Protein AF-A0A7V5KVH9-F1 (afdb_monomer_lite)

Radius of gyration: 14.96 Å; chains: 1; bounding box: 31×31×45 Å

Secondary structure (DSSP, 8-state):
---HHHHHHHHHTT-TT---HHHHHHHHHHHHHTTTPBPTTSSBHHHHHHHHHHHHHHTT--HHHHHHHHHTTTTTTTS--HHHHHHHH-HHHHHHHHHHHHHHT----SSHHHHHHHHHHHHHHHTT-HHHHHHHHHHHHH--

pLDDT: mean 87.42, std 14.74, range [46.06, 98.69]

Structure (mmCIF, N/CA/C/O backbone):
data_AF-A0A7V5KVH9-F1
#
_entry.id   AF-A0A7V5KVH9-F1
#
loop_
_atom_site.group_PDB
_atom_site.id
_atom_site.type_symbol
_atom_site.label_atom_id
_atom_site.label_alt_id
_atom_site.label_comp_id
_atom_site.label_asym_id
_atom_site.label_entity_id
_atom_site.label_seq_id
_atom_site.pdbx_PDB_ins_code
_atom_site.Cartn_x
_atom_site.Cartn_y
_atom_site.Cartn_z
_atom_site.occupancy
_atom_site.B_iso_or_equiv
_atom_site.auth_seq_id
_atom_site.auth_comp_id
_atom_site.auth_asym_id
_atom_site.auth_atom_id
_atom_site.pdbx_PDB_model_num
ATOM 1 N N . MET A 1 1 ? 4.872 17.770 -1.705 1.00 50.72 1 MET A N 1
ATOM 2 C CA . MET A 1 1 ? 3.688 17.108 -2.280 1.00 50.72 1 MET A CA 1
ATOM 3 C C . MET A 1 1 ? 4.166 15.800 -2.878 1.00 50.72 1 MET A C 1
ATOM 5 O O . MET A 1 1 ? 4.911 15.829 -3.852 1.00 50.72 1 MET A O 1
ATOM 9 N N . HIS A 1 2 ? 3.877 14.685 -2.210 1.00 70.88 2 HIS A N 1
ATOM 10 C CA . HIS A 1 2 ? 4.260 13.359 -2.688 1.00 70.88 2 HIS A CA 1
ATOM 11 C C . HIS A 1 2 ? 3.298 12.963 -3.805 1.00 70.88 2 HIS A C 1
ATOM 13 O O . HIS A 1 2 ? 2.115 12.781 -3.543 1.00 70.88 2 HIS A O 1
ATOM 19 N N . ASP A 1 3 ? 3.783 12.893 -5.043 1.00 90.88 3 ASP A N 1
ATOM 20 C CA . ASP A 1 3 ? 3.008 12.442 -6.195 1.00 90.88 3 ASP A CA 1
ATOM 21 C C . ASP A 1 3 ? 3.438 11.031 -6.625 1.00 90.88 3 ASP A C 1
ATOM 23 O O . ASP A 1 3 ? 4.513 10.531 -6.276 1.00 90.88 3 ASP A O 1
ATOM 27 N N . PHE A 1 4 ? 2.590 10.360 -7.409 1.00 95.81 4 PHE A N 1
ATOM 28 C CA . PHE A 1 4 ? 2.897 9.009 -7.882 1.00 95.81 4 PHE A CA 1
ATOM 29 C C . PHE A 1 4 ? 4.174 8.968 -8.736 1.00 95.81 4 PHE A C 1
ATOM 31 O O . PHE A 1 4 ? 4.925 7.995 -8.690 1.00 95.81 4 PHE A O 1
ATOM 38 N N . LYS A 1 5 ? 4.456 10.032 -9.498 1.00 95.81 5 LYS A N 1
ATOM 39 C CA . LYS A 1 5 ? 5.659 10.114 -10.332 1.00 95.81 5 LYS A CA 1
ATOM 40 C C . LYS A 1 5 ? 6.931 10.109 -9.480 1.00 95.81 5 LYS A C 1
ATOM 42 O O . LYS A 1 5 ? 7.877 9.401 -9.826 1.00 95.81 5 LYS A O 1
ATOM 47 N N . GLY A 1 6 ? 6.946 10.853 -8.376 1.00 96.06 6 GLY A N 1
ATOM 48 C CA . GLY A 1 6 ? 8.035 10.865 -7.407 1.00 96.06 6 GLY A CA 1
ATOM 49 C C . GLY A 1 6 ? 8.234 9.500 -6.757 1.00 96.06 6 GLY A C 1
ATOM 50 O O . GLY A 1 6 ? 9.352 8.984 -6.769 1.00 96.06 6 GLY A O 1
ATOM 51 N N . LEU A 1 7 ? 7.151 8.871 -6.286 1.00 97.00 7 LEU A N 1
ATOM 52 C CA . LEU A 1 7 ? 7.190 7.512 -5.734 1.00 97.00 7 LEU A CA 1
ATOM 53 C C . LEU A 1 7 ? 7.767 6.506 -6.741 1.00 97.00 7 LEU A C 1
ATOM 55 O O . LEU A 1 7 ? 8.686 5.755 -6.415 1.00 97.00 7 LEU A O 1
ATOM 59 N N . TYR A 1 8 ? 7.260 6.512 -7.975 1.00 97.31 8 TYR A N 1
ATOM 60 C CA . TYR A 1 8 ? 7.706 5.604 -9.029 1.00 97.31 8 TYR A CA 1
ATOM 61 C C . TYR A 1 8 ? 9.184 5.814 -9.367 1.00 97.31 8 TYR A C 1
ATOM 63 O O . TYR A 1 8 ? 9.942 4.851 -9.465 1.00 97.31 8 TYR A O 1
ATOM 71 N N . SER A 1 9 ? 9.613 7.073 -9.512 1.00 97.00 9 SER A N 1
ATOM 72 C CA . SER A 1 9 ? 11.013 7.408 -9.785 1.00 97.00 9 SER A CA 1
ATOM 73 C C . SER A 1 9 ? 11.936 6.965 -8.651 1.00 97.00 9 SER A C 1
ATOM 75 O O . SER A 1 9 ? 13.039 6.488 -8.917 1.00 97.00 9 SER A O 1
ATOM 77 N N . LEU A 1 10 ? 11.499 7.109 -7.397 1.00 97.31 10 LEU A N 1
ATOM 78 C CA . LEU A 1 10 ? 12.264 6.675 -6.234 1.00 97.31 10 LEU A CA 1
ATOM 79 C C . LEU A 1 10 ? 12.390 5.149 -6.204 1.00 97.31 10 LEU A C 1
ATOM 81 O O . LEU A 1 10 ? 13.506 4.646 -6.113 1.00 97.31 10 LEU A O 1
ATOM 85 N N . ALA A 1 11 ? 11.286 4.418 -6.369 1.00 97.19 11 ALA A N 1
ATOM 86 C CA . ALA A 1 11 ? 11.288 2.957 -6.446 1.00 97.19 11 ALA A CA 1
ATOM 87 C C . ALA A 1 11 ? 12.196 2.441 -7.581 1.00 97.19 11 ALA A C 1
ATOM 89 O O . ALA A 1 11 ? 13.048 1.580 -7.364 1.00 97.19 11 ALA A O 1
ATOM 90 N N . ALA A 1 12 ? 12.089 3.027 -8.777 1.00 97.06 12 ALA A N 1
ATOM 91 C CA . ALA A 1 12 ? 12.899 2.659 -9.940 1.00 97.06 12 ALA A CA 1
ATOM 92 C C . ALA A 1 12 ? 14.405 2.926 -9.756 1.00 97.06 12 ALA A C 1
ATOM 94 O O . ALA A 1 12 ? 15.229 2.287 -10.411 1.00 97.06 12 ALA A O 1
ATOM 95 N N . SER A 1 13 ? 14.774 3.851 -8.863 1.00 97.38 13 SER A N 1
ATOM 96 C CA . SER A 1 13 ? 16.176 4.199 -8.604 1.00 97.38 13 SER A CA 1
ATOM 97 C C . SER A 1 13 ? 16.965 3.105 -7.882 1.00 97.38 13 SER A C 1
ATOM 99 O O . SER A 1 13 ? 18.192 3.138 -7.930 1.00 97.38 13 SER A O 1
ATOM 101 N N . TYR A 1 14 ? 16.291 2.150 -7.227 1.00 98.00 14 TYR A N 1
ATOM 102 C CA . TYR A 1 14 ? 16.952 1.062 -6.497 1.00 98.00 14 TYR A CA 1
ATOM 103 C C . TYR A 1 14 ? 16.387 -0.335 -6.793 1.00 98.00 14 TYR A C 1
ATOM 105 O O . TYR A 1 14 ? 17.114 -1.316 -6.646 1.00 98.00 14 TYR A O 1
ATOM 113 N N . LEU A 1 15 ? 15.135 -0.460 -7.246 1.00 96.88 15 LEU A N 1
ATOM 114 C CA . LEU A 1 15 ? 14.539 -1.737 -7.660 1.00 96.88 15 LEU A CA 1
ATOM 115 C C . LEU A 1 15 ? 14.913 -2.079 -9.111 1.00 96.88 15 LEU A C 1
ATOM 117 O O . LEU A 1 15 ? 14.064 -2.197 -9.995 1.00 96.88 15 LEU A O 1
ATOM 121 N N . HIS A 1 16 ? 16.211 -2.214 -9.377 1.00 95.88 16 HIS A N 1
ATOM 122 C CA . HIS A 1 16 ? 16.706 -2.536 -10.713 1.00 95.88 16 HIS A CA 1
ATOM 123 C C . HIS A 1 16 ? 16.289 -3.949 -11.142 1.00 95.88 16 HIS A C 1
ATOM 125 O O . HIS A 1 16 ? 16.451 -4.909 -10.393 1.00 95.88 16 HIS A O 1
ATOM 131 N N . GLY A 1 17 ? 15.770 -4.083 -12.367 1.00 93.69 17 GLY A N 1
ATOM 132 C CA . GLY A 1 17 ? 15.331 -5.374 -12.912 1.00 93.69 17 GLY A CA 1
ATOM 133 C C . GLY A 1 17 ? 14.017 -5.905 -12.325 1.00 93.69 17 GLY A C 1
ATOM 134 O O . GLY A 1 17 ? 13.620 -7.021 -12.647 1.00 93.69 17 GLY A O 1
ATOM 135 N N . VAL A 1 18 ? 13.330 -5.116 -11.495 1.00 95.75 18 VAL A N 1
ATOM 136 C CA . VAL A 1 18 ? 12.013 -5.442 -10.941 1.00 95.75 18 VAL A CA 1
ATOM 137 C C . VAL A 1 18 ? 10.931 -4.769 -11.781 1.00 95.75 18 VAL A C 1
ATOM 139 O O . VAL A 1 18 ? 11.008 -3.576 -12.070 1.00 95.75 18 VAL A O 1
ATOM 142 N N . ASP A 1 19 ? 9.895 -5.519 -12.154 1.00 96.06 19 ASP A N 1
ATOM 143 C CA . ASP A 1 19 ? 8.732 -4.952 -12.838 1.00 96.06 19 ASP A CA 1
ATOM 144 C C . ASP A 1 19 ? 7.896 -4.093 -11.873 1.00 96.06 19 ASP A C 1
ATOM 146 O O . ASP A 1 19 ? 7.355 -4.597 -10.886 1.00 96.06 19 ASP A O 1
ATOM 150 N N . LEU A 1 20 ? 7.778 -2.797 -12.169 1.00 96.62 20 LEU A N 1
ATOM 151 C CA . LEU A 1 20 ? 7.000 -1.828 -11.391 1.00 96.62 20 LEU A CA 1
ATOM 152 C C . LEU A 1 20 ? 5.596 -1.574 -11.962 1.00 96.62 20 LEU A C 1
ATOM 154 O O . LEU A 1 20 ? 4.860 -0.753 -11.412 1.00 96.62 20 LEU A O 1
ATOM 158 N N . ALA A 1 21 ? 5.169 -2.282 -13.013 1.00 96.94 21 ALA A N 1
ATOM 159 C CA . ALA A 1 21 ? 3.788 -2.203 -13.490 1.00 96.94 21 ALA A CA 1
ATOM 160 C C . ALA A 1 21 ? 2.747 -2.497 -12.382 1.00 96.94 21 ALA A C 1
ATOM 162 O O . ALA A 1 21 ? 1.768 -1.746 -12.291 1.00 96.94 21 ALA A O 1
ATOM 163 N N . PRO A 1 22 ? 2.959 -3.473 -11.467 1.00 97.94 22 PRO A N 1
ATOM 164 C CA . PRO A 1 22 ? 2.048 -3.698 -10.343 1.00 97.94 22 PRO A CA 1
ATOM 165 C C . PRO A 1 22 ? 1.934 -2.504 -9.387 1.00 97.94 22 PRO A C 1
ATOM 167 O O . PRO A 1 22 ? 0.861 -2.267 -8.839 1.00 97.94 22 PRO A O 1
ATOM 170 N N . LEU A 1 23 ? 3.002 -1.711 -9.222 1.00 98.12 23 LEU A N 1
ATOM 171 C CA . LEU A 1 23 ? 2.980 -0.508 -8.384 1.00 98.12 23 LEU A CA 1
ATOM 172 C C . LEU A 1 23 ? 2.045 0.557 -8.965 1.00 98.12 23 LEU A C 1
ATOM 174 O O . LEU A 1 23 ? 1.255 1.161 -8.240 1.00 98.12 23 LEU A O 1
ATOM 178 N N . LYS A 1 24 ? 2.086 0.748 -10.287 1.00 97.81 24 LYS A N 1
ATOM 179 C CA . LYS A 1 24 ? 1.156 1.642 -10.984 1.00 97.81 24 LYS A CA 1
ATOM 180 C C . LYS A 1 24 ? -0.286 1.150 -10.883 1.00 97.81 24 LYS A C 1
ATOM 182 O O . LYS A 1 24 ? -1.167 1.934 -10.540 1.00 97.81 24 LYS A O 1
ATOM 187 N N . ALA A 1 25 ? -0.516 -0.143 -11.107 1.00 98.25 25 ALA A N 1
ATOM 188 C CA . ALA A 1 25 ? -1.846 -0.735 -10.985 1.00 98.25 25 ALA A CA 1
ATOM 189 C C . ALA A 1 25 ? -2.418 -0.609 -9.560 1.00 98.25 25 ALA A C 1
ATOM 191 O O . ALA A 1 25 ? -3.624 -0.429 -9.394 1.00 98.25 25 ALA A O 1
ATOM 192 N N . ALA A 1 26 ? -1.566 -0.688 -8.533 1.00 98.44 26 ALA A N 1
ATOM 193 C CA . ALA A 1 26 ? -1.961 -0.494 -7.142 1.00 98.44 26 ALA A CA 1
ATOM 194 C C . ALA A 1 26 ? -2.344 0.960 -6.847 1.00 98.44 26 ALA A C 1
ATOM 196 O O . ALA A 1 26 ? -3.352 1.198 -6.187 1.00 98.44 26 ALA A O 1
ATOM 197 N N . TYR A 1 27 ? -1.587 1.927 -7.374 1.00 98.12 27 TYR A N 1
ATOM 198 C CA . TYR A 1 27 ? -1.930 3.344 -7.257 1.00 98.12 27 TYR A CA 1
ATOM 199 C C . TYR A 1 27 ? -3.277 3.665 -7.914 1.00 98.12 27 TYR A C 1
ATOM 201 O O . TYR A 1 27 ? -4.138 4.264 -7.276 1.00 98.12 27 TYR A O 1
ATOM 209 N N . GLU A 1 28 ? -3.485 3.227 -9.158 1.00 97.88 28 GLU A N 1
ATOM 210 C CA . GLU A 1 28 ? -4.747 3.443 -9.878 1.00 97.88 28 GLU A CA 1
ATOM 211 C C . GLU A 1 28 ? -5.924 2.796 -9.141 1.00 97.88 28 GLU A C 1
ATOM 213 O O . GLU A 1 28 ? -6.981 3.405 -8.992 1.00 97.88 28 GLU A O 1
ATOM 218 N N . PHE A 1 29 ? -5.720 1.589 -8.607 1.00 98.19 29 PHE A N 1
ATOM 219 C CA . PHE A 1 29 ? -6.715 0.913 -7.785 1.00 98.19 29 PHE A CA 1
ATOM 220 C C . PHE A 1 29 ? -7.047 1.683 -6.504 1.00 98.19 29 PHE A C 1
ATOM 222 O O . PHE A 1 29 ? -8.220 1.880 -6.206 1.00 98.19 29 PHE A O 1
ATOM 229 N N . ALA A 1 30 ? -6.043 2.133 -5.751 1.00 96.94 30 ALA A N 1
ATOM 230 C CA . ALA A 1 30 ? -6.259 2.900 -4.529 1.00 96.94 30 ALA A CA 1
ATOM 231 C C . ALA A 1 30 ? -6.966 4.234 -4.810 1.00 96.94 30 ALA A C 1
ATOM 233 O O . ALA A 1 30 ? -7.880 4.612 -4.078 1.00 96.94 30 ALA A O 1
ATOM 234 N N . ALA A 1 31 ? -6.571 4.928 -5.881 1.00 95.50 31 ALA A N 1
ATOM 235 C CA . ALA A 1 31 ? -7.170 6.193 -6.289 1.00 95.50 31 ALA A CA 1
ATOM 236 C C . ALA A 1 31 ? -8.654 6.035 -6.656 1.00 95.50 31 ALA A C 1
ATOM 238 O O . ALA A 1 31 ? -9.468 6.860 -6.249 1.00 95.50 31 ALA A O 1
ATOM 239 N N . ASP A 1 32 ? -9.003 4.961 -7.368 1.00 96.88 32 ASP A N 1
ATOM 240 C CA . ASP A 1 32 ? -10.386 4.626 -7.718 1.00 96.88 32 ASP A CA 1
ATOM 241 C C . ASP A 1 32 ? -11.212 4.239 -6.479 1.00 96.88 32 ASP A C 1
ATOM 243 O O . ASP A 1 32 ? -12.254 4.829 -6.197 1.00 96.88 32 ASP A O 1
ATOM 247 N N . ARG A 1 33 ? -10.708 3.305 -5.661 1.00 95.81 33 ARG A N 1
ATOM 248 C CA . ARG A 1 33 ? -11.425 2.796 -4.476 1.00 95.81 33 ARG A CA 1
ATOM 249 C C . ARG A 1 33 ? -11.631 3.837 -3.379 1.00 95.81 33 ARG A C 1
ATOM 251 O O . ARG A 1 33 ? -12.573 3.715 -2.599 1.00 95.81 33 ARG A O 1
ATOM 258 N N . HIS A 1 34 ? -10.765 4.844 -3.309 1.00 94.12 34 HIS A N 1
ATOM 259 C CA . HIS A 1 34 ? -10.862 5.946 -2.354 1.00 94.12 34 HIS A CA 1
ATOM 260 C C . HIS A 1 34 ? -11.268 7.275 -3.011 1.00 94.12 34 HIS A C 1
ATOM 262 O O . HIS A 1 34 ? -11.081 8.339 -2.414 1.00 94.12 34 HIS A O 1
ATOM 268 N N . ALA A 1 35 ? -11.839 7.238 -4.219 1.00 92.44 35 ALA A N 1
ATOM 269 C CA . ALA A 1 35 ? -12.293 8.433 -4.919 1.00 92.44 35 ALA A CA 1
ATOM 270 C C . ALA A 1 35 ? -13.295 9.236 -4.070 1.00 92.44 35 ALA A C 1
ATOM 272 O O . ALA A 1 35 ? -14.254 8.698 -3.518 1.00 92.44 35 ALA A O 1
ATOM 273 N N . GLY A 1 36 ? -13.055 10.543 -3.944 1.00 87.62 36 GLY A N 1
ATOM 274 C CA . GLY A 1 36 ? -13.894 11.448 -3.151 1.00 87.62 36 GLY A CA 1
ATOM 275 C C . GLY A 1 36 ? -13.747 11.311 -1.632 1.00 87.62 36 GLY A C 1
ATOM 276 O O . GLY A 1 36 ? -14.366 12.079 -0.897 1.00 87.62 36 GLY A O 1
ATOM 277 N N . LYS A 1 37 ? -12.917 10.384 -1.138 1.00 90.25 37 LYS A N 1
ATOM 278 C CA . LYS A 1 37 ? -12.636 10.260 0.291 1.00 90.25 37 LYS A CA 1
ATOM 279 C C . LYS A 1 37 ? -11.581 11.276 0.728 1.00 90.25 37 LYS A C 1
ATOM 281 O O . LYS A 1 37 ? -10.529 11.406 0.102 1.00 90.25 37 LYS A O 1
ATOM 286 N N . LEU A 1 38 ? -11.842 11.935 1.852 1.00 88.00 38 LEU A N 1
ATOM 287 C CA . LEU A 1 38 ? -10.895 12.824 2.516 1.00 88.00 38 LEU A CA 1
ATOM 288 C C . LEU A 1 38 ? -10.259 12.141 3.730 1.00 88.00 38 LEU A C 1
ATOM 290 O O . LEU A 1 38 ? -10.879 11.308 4.396 1.00 88.00 38 LEU A O 1
ATOM 294 N N . HIS A 1 39 ? -9.011 12.499 3.999 1.00 84.81 39 HIS A N 1
ATOM 295 C CA . HIS A 1 39 ? -8.309 12.197 5.234 1.00 84.81 39 HIS A CA 1
ATOM 296 C C . HIS A 1 39 ? -8.781 13.126 6.367 1.00 84.81 39 HIS A C 1
ATOM 298 O O . HIS A 1 39 ? -9.440 14.137 6.119 1.00 84.81 39 HIS A O 1
ATOM 304 N N . ALA A 1 40 ? -8.435 12.808 7.619 1.00 80.75 40 ALA A N 1
ATOM 305 C CA . ALA A 1 40 ? -8.860 13.584 8.789 1.00 80.75 40 ALA A CA 1
ATOM 306 C C . ALA A 1 40 ? -8.395 15.055 8.747 1.00 80.75 40 ALA A C 1
ATOM 308 O O . ALA A 1 40 ? -9.066 15.928 9.292 1.00 80.75 40 ALA A O 1
ATOM 309 N N . CYS A 1 41 ? -7.282 15.334 8.062 1.00 79.44 41 CYS A N 1
ATOM 310 C CA . CYS A 1 41 ? -6.752 16.680 7.831 1.00 79.44 41 CYS A CA 1
ATOM 311 C C . CYS A 1 41 ? -7.478 17.469 6.720 1.00 79.44 41 CYS A C 1
ATOM 313 O O . CYS A 1 41 ? -7.205 18.653 6.546 1.00 79.44 41 CYS A O 1
ATOM 315 N N . GLY A 1 42 ? -8.398 16.843 5.975 1.00 83.75 42 GLY A N 1
ATOM 316 C CA . GLY A 1 42 ? -9.149 17.466 4.878 1.00 83.75 42 GLY A CA 1
ATOM 317 C C . GLY A 1 42 ? -8.544 17.285 3.481 1.00 83.75 42 GLY A C 1
ATOM 318 O O . GLY A 1 42 ? -9.169 17.685 2.501 1.00 83.75 42 GLY A O 1
ATOM 319 N N . GLU A 1 43 ? -7.371 16.660 3.359 1.00 86.75 43 GLU A N 1
ATOM 320 C CA . GLU A 1 43 ? -6.752 16.339 2.065 1.00 86.75 43 GLU A CA 1
ATOM 321 C C . GLU A 1 43 ? -7.326 15.049 1.451 1.00 86.75 43 GLU A C 1
ATOM 323 O O . GLU A 1 43 ? -7.865 14.212 2.178 1.00 86.75 43 GLU A O 1
ATOM 328 N N . PRO A 1 44 ? -7.226 14.833 0.126 1.00 91.12 44 PRO A N 1
ATOM 329 C CA . PRO A 1 44 ? -7.623 13.570 -0.493 1.00 91.12 44 PRO A CA 1
ATOM 330 C C . PRO A 1 44 ? -6.921 12.374 0.160 1.00 91.12 44 PRO A C 1
ATOM 332 O O . PRO A 1 44 ? -5.701 12.370 0.292 1.00 91.12 44 PRO A O 1
ATOM 335 N N . TYR A 1 45 ? -7.664 11.320 0.511 1.00 91.75 45 TYR A N 1
ATOM 336 C CA . TYR A 1 45 ? -7.106 10.156 1.217 1.00 91.75 45 TYR A CA 1
ATOM 337 C C . TYR A 1 45 ? -5.963 9.472 0.447 1.00 91.75 45 TYR A C 1
ATOM 339 O O . TYR A 1 45 ? -5.044 8.922 1.045 1.00 91.75 45 TYR A O 1
ATOM 347 N N . ILE A 1 46 ? -5.969 9.564 -0.885 1.00 94.31 46 ILE A N 1
ATOM 348 C CA . ILE A 1 46 ? -4.880 9.068 -1.735 1.00 94.31 46 ILE A CA 1
ATOM 349 C C . ILE A 1 46 ? -3.523 9.732 -1.437 1.00 94.31 46 ILE A C 1
ATOM 351 O O . ILE A 1 46 ? -2.490 9.101 -1.648 1.00 94.31 46 ILE A O 1
ATOM 355 N N . GLN A 1 47 ? -3.512 10.968 -0.926 1.00 93.50 47 GLN A N 1
ATOM 356 C CA . GLN A 1 47 ? -2.288 11.679 -0.556 1.00 93.50 47 GLN A CA 1
ATOM 357 C C . GLN A 1 47 ? -1.585 10.987 0.620 1.00 93.50 47 GLN A C 1
ATOM 359 O O . GLN A 1 47 ? -0.399 10.684 0.515 1.00 93.50 47 GLN A O 1
ATOM 364 N N . HIS A 1 48 ? -2.344 10.605 1.656 1.00 92.81 48 HIS A N 1
ATOM 365 C CA . HIS A 1 48 ? -1.855 9.785 2.775 1.00 92.81 48 HIS A CA 1
ATOM 366 C C . HIS A 1 48 ? -1.250 8.465 2.284 1.00 92.81 48 HIS A C 1
ATOM 368 O O . HIS A 1 48 ? -0.134 8.098 2.641 1.00 92.81 48 HIS A O 1
ATOM 374 N N . LEU A 1 49 ? -1.956 7.762 1.392 1.00 95.31 49 LEU A N 1
ATOM 375 C CA . LEU A 1 49 ? -1.479 6.486 0.844 1.00 95.31 49 LEU A CA 1
ATOM 376 C C . LEU A 1 49 ? -0.147 6.648 0.090 1.00 95.31 49 LEU A C 1
ATOM 378 O O . LEU A 1 49 ? 0.757 5.821 0.237 1.00 95.31 49 LEU A O 1
ATOM 382 N N . LEU A 1 50 ? -0.005 7.723 -0.694 1.00 96.19 50 LEU A N 1
ATOM 383 C CA . LEU A 1 50 ? 1.233 8.055 -1.404 1.00 96.19 50 LEU A CA 1
ATOM 384 C C . LEU A 1 50 ? 2.381 8.397 -0.452 1.00 96.19 50 LEU A C 1
ATOM 386 O O . LEU A 1 50 ? 3.524 8.031 -0.729 1.00 96.19 50 LEU A O 1
ATOM 390 N N . GLU A 1 51 ? 2.101 9.077 0.653 1.00 95.25 51 GLU A N 1
ATOM 391 C CA . GLU A 1 51 ? 3.093 9.443 1.665 1.00 95.25 51 GLU A CA 1
ATOM 392 C C . GLU A 1 51 ? 3.629 8.220 2.404 1.00 95.25 51 GLU A C 1
ATOM 394 O O . GLU A 1 51 ? 4.845 8.015 2.452 1.00 95.25 51 GLU A O 1
ATOM 399 N N . VAL A 1 52 ? 2.735 7.340 2.862 1.00 96.44 52 VAL A N 1
ATOM 400 C CA . VAL A 1 52 ? 3.108 6.060 3.481 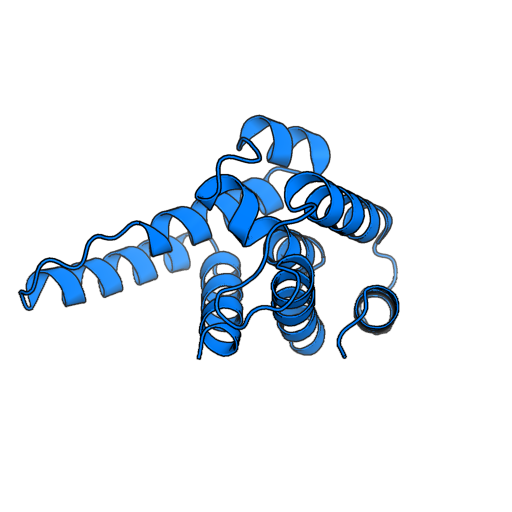1.00 96.44 52 VAL A CA 1
ATOM 401 C C . VAL A 1 52 ? 3.968 5.227 2.527 1.00 96.44 52 VAL A C 1
ATOM 403 O O . VAL A 1 52 ? 5.043 4.754 2.902 1.00 96.44 52 VAL A O 1
ATOM 406 N N . ALA A 1 53 ? 3.552 5.092 1.265 1.00 97.94 53 ALA A N 1
ATOM 407 C CA . ALA A 1 53 ? 4.323 4.368 0.257 1.00 97.94 53 ALA A CA 1
ATOM 408 C C . ALA A 1 53 ? 5.678 5.032 -0.050 1.00 97.94 53 ALA A C 1
ATOM 410 O O . ALA A 1 53 ? 6.677 4.338 -0.247 1.00 97.94 53 ALA A O 1
ATOM 411 N N . SER A 1 54 ? 5.740 6.367 -0.048 1.00 97.50 54 SER A N 1
ATOM 412 C CA . SER A 1 54 ? 6.976 7.129 -0.264 1.00 97.50 54 SER A CA 1
ATOM 413 C C . SER A 1 54 ? 7.979 6.936 0.868 1.00 97.50 54 SER A C 1
ATOM 415 O O . SER A 1 54 ? 9.171 6.810 0.593 1.00 97.50 54 SER A O 1
ATOM 417 N N . ILE A 1 55 ? 7.520 6.856 2.121 1.00 97.38 55 ILE A N 1
ATOM 418 C CA . ILE A 1 55 ? 8.379 6.529 3.268 1.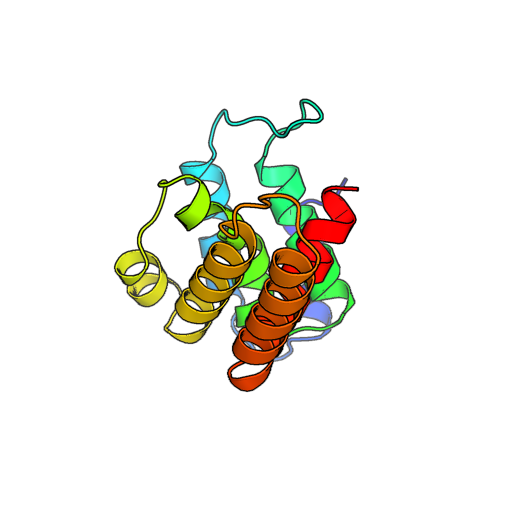00 97.38 55 ILE A CA 1
ATOM 419 C C . ILE A 1 55 ? 8.991 5.140 3.091 1.00 97.38 55 ILE A C 1
ATOM 421 O O . ILE A 1 55 ? 10.205 4.979 3.210 1.00 97.38 55 ILE A O 1
ATOM 425 N N . LEU A 1 56 ? 8.175 4.144 2.743 1.00 98.12 56 LEU A N 1
ATOM 426 C CA . LEU A 1 56 ? 8.648 2.775 2.525 1.00 98.12 56 LEU A CA 1
ATOM 427 C C . LEU A 1 56 ? 9.646 2.703 1.358 1.00 98.12 5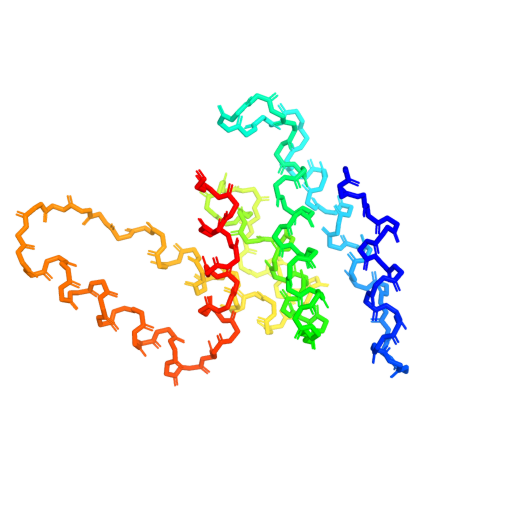6 LEU A C 1
ATOM 429 O O . LEU A 1 56 ? 10.679 2.040 1.460 1.00 98.12 56 LEU A O 1
ATOM 433 N N . ALA A 1 57 ? 9.399 3.438 0.273 1.00 97.94 57 ALA A N 1
ATOM 434 C CA . ALA A 1 57 ? 10.343 3.546 -0.836 1.00 97.94 57 ALA A CA 1
ATOM 435 C C . ALA A 1 57 ? 11.648 4.260 -0.429 1.00 97.94 57 ALA A C 1
ATOM 437 O O . ALA A 1 57 ? 12.733 3.840 -0.831 1.00 97.94 57 ALA A O 1
ATOM 438 N N . ALA A 1 58 ? 11.583 5.296 0.414 1.00 97.12 58 ALA A N 1
ATOM 439 C CA . ALA A 1 58 ? 12.763 5.986 0.943 1.00 97.12 58 ALA A CA 1
ATOM 440 C C . ALA A 1 58 ? 13.605 5.087 1.865 1.00 97.12 58 ALA A C 1
ATOM 442 O O . ALA A 1 58 ? 14.831 5.189 1.885 1.00 97.12 58 ALA A O 1
ATOM 443 N N . MET A 1 59 ? 12.957 4.152 2.564 1.00 97.19 59 MET A N 1
ATOM 444 C CA . MET A 1 59 ? 13.603 3.078 3.327 1.00 97.19 59 MET A CA 1
ATOM 445 C C . MET A 1 59 ? 14.169 1.955 2.439 1.00 97.19 59 MET A C 1
ATOM 447 O O . MET A 1 59 ? 14.772 1.018 2.957 1.00 97.19 59 MET A O 1
ATOM 451 N N . LYS A 1 60 ? 14.008 2.055 1.112 1.00 97.62 60 LYS A N 1
ATOM 452 C CA . LYS A 1 60 ? 14.415 1.064 0.105 1.00 97.62 60 LYS A CA 1
ATOM 453 C C . LYS A 1 60 ? 13.761 -0.311 0.281 1.00 97.62 60 LYS A C 1
ATOM 455 O O . LYS A 1 60 ? 14.399 -1.337 0.051 1.00 97.62 60 LYS A O 1
ATOM 460 N N . MET A 1 61 ? 12.487 -0.334 0.674 1.00 98.00 61 MET A N 1
ATOM 461 C CA . MET A 1 61 ? 11.719 -1.574 0.818 1.00 98.00 61 MET A CA 1
ATOM 462 C C . MET A 1 61 ? 11.443 -2.258 -0.532 1.00 98.00 61 MET A C 1
ATOM 464 O O . MET A 1 61 ? 11.522 -1.637 -1.593 1.00 98.00 61 MET A O 1
ATOM 468 N N . ASP A 1 62 ? 11.102 -3.544 -0.498 1.00 97.94 62 ASP A N 1
ATOM 469 C CA . ASP A 1 62 ? 10.682 -4.327 -1.662 1.00 97.94 62 ASP A CA 1
ATOM 470 C C . ASP A 1 62 ? 9.371 -3.812 -2.281 1.00 97.94 62 ASP A C 1
ATOM 472 O O . ASP A 1 62 ? 8.578 -3.110 -1.646 1.00 97.94 62 ASP A O 1
ATOM 476 N N . ARG A 1 63 ? 9.136 -4.178 -3.549 1.00 98.12 63 ARG A N 1
ATOM 477 C CA . ARG A 1 63 ? 7.970 -3.746 -4.333 1.00 98.12 63 ARG A CA 1
ATOM 478 C C . ARG A 1 63 ? 6.660 -4.074 -3.618 1.00 98.12 63 ARG A C 1
ATOM 480 O O . ARG A 1 63 ? 5.768 -3.230 -3.568 1.00 98.12 63 ARG A O 1
ATOM 487 N N . GLU A 1 64 ? 6.549 -5.280 -3.076 1.00 98.44 64 GLU A N 1
ATOM 488 C CA . GLU A 1 64 ? 5.357 -5.793 -2.403 1.00 98.44 64 GLU A CA 1
ATOM 489 C C . GLU A 1 64 ? 5.032 -4.958 -1.158 1.00 98.44 64 GLU A C 1
ATOM 491 O O . GLU A 1 64 ? 3.878 -4.581 -0.966 1.00 98.44 64 GLU A O 1
ATOM 496 N N . THR A 1 65 ? 6.041 -4.567 -0.373 1.00 98.25 65 THR A N 1
ATOM 497 C CA . THR A 1 65 ? 5.866 -3.653 0.769 1.00 98.25 65 THR A CA 1
ATOM 498 C C . THR A 1 65 ? 5.360 -2.278 0.343 1.00 98.25 65 THR A C 1
ATOM 500 O O . THR A 1 65 ? 4.448 -1.740 0.970 1.00 98.25 65 THR A O 1
ATOM 503 N N . ILE A 1 66 ? 5.921 -1.693 -0.719 1.00 98.50 66 ILE A N 1
ATOM 504 C CA . ILE A 1 66 ? 5.489 -0.370 -1.204 1.00 98.50 66 ILE A CA 1
ATOM 505 C C . ILE A 1 66 ? 4.038 -0.433 -1.695 1.00 98.50 66 ILE A C 1
ATOM 507 O O . ILE A 1 66 ? 3.232 0.440 -1.371 1.00 98.50 66 ILE A O 1
ATOM 511 N N . ILE A 1 67 ? 3.691 -1.489 -2.438 1.00 98.69 67 ILE A N 1
ATOM 512 C CA . ILE A 1 67 ? 2.317 -1.745 -2.879 1.00 98.69 67 ILE A CA 1
ATOM 513 C C . ILE A 1 67 ? 1.394 -1.897 -1.669 1.00 98.69 67 ILE A C 1
ATOM 515 O O . ILE A 1 67 ? 0.345 -1.263 -1.622 1.00 98.69 67 ILE A O 1
ATOM 519 N N . ALA A 1 68 ? 1.783 -2.684 -0.667 1.00 98.31 68 ALA A N 1
ATOM 520 C CA . ALA A 1 68 ? 0.995 -2.837 0.549 1.00 98.31 68 ALA A CA 1
ATOM 521 C C . ALA A 1 68 ? 0.810 -1.502 1.289 1.00 98.31 68 ALA A C 1
ATOM 523 O O . ALA A 1 68 ? -0.273 -1.250 1.809 1.00 98.31 68 ALA A O 1
ATOM 524 N N . GLY A 1 69 ? 1.807 -0.612 1.267 1.00 97.62 69 GLY A N 1
ATOM 525 C CA . GLY A 1 69 ? 1.693 0.762 1.759 1.00 97.62 69 GLY A CA 1
ATOM 526 C C . GLY A 1 69 ? 0.610 1.576 1.045 1.00 97.62 69 GLY A C 1
ATOM 527 O O . GLY A 1 69 ? -0.186 2.231 1.710 1.00 97.62 69 GLY A O 1
ATOM 528 N N . LEU A 1 70 ? 0.501 1.478 -0.285 1.00 97.81 70 LEU A N 1
ATOM 529 C CA . LEU A 1 70 ? -0.589 2.119 -1.040 1.00 97.81 70 LEU A CA 1
ATOM 530 C C . LEU A 1 70 ? -1.964 1.514 -0.733 1.00 97.81 70 LEU A C 1
ATOM 532 O O . LEU A 1 70 ? -2.976 2.198 -0.847 1.00 97.81 70 LEU A O 1
ATOM 536 N N . LEU A 1 71 ? -2.014 0.229 -0.381 1.00 98.19 71 LEU A N 1
ATOM 537 C CA . LEU A 1 71 ? -3.258 -0.529 -0.234 1.00 98.19 71 LEU A CA 1
ATOM 538 C C . LEU A 1 71 ? -3.689 -0.740 1.222 1.00 98.19 71 LEU A C 1
ATOM 540 O O . LEU A 1 71 ? -4.746 -1.331 1.455 1.00 98.19 71 LEU A O 1
ATOM 544 N N . HIS A 1 72 ? -2.917 -0.257 2.199 1.00 95.31 72 HIS A N 1
ATOM 545 C CA . HIS A 1 72 ? -3.085 -0.600 3.615 1.00 95.31 72 HIS A CA 1
ATOM 546 C C . HIS A 1 72 ? -4.473 -0.238 4.173 1.00 95.31 72 HIS A C 1
ATOM 548 O O . HIS A 1 72 ? -4.988 -0.931 5.047 1.00 95.31 72 HIS A O 1
ATOM 554 N N . GLY A 1 73 ? -5.100 0.825 3.658 1.00 92.19 73 GLY A N 1
ATOM 555 C CA . GLY A 1 73 ? -6.430 1.267 4.082 1.00 92.19 73 GLY A CA 1
ATOM 556 C C . GLY A 1 73 ? -7.588 0.485 3.454 1.00 92.19 73 GLY A C 1
ATOM 557 O O . GLY A 1 73 ? -8.713 0.555 3.939 1.00 92.19 73 GLY A O 1
ATOM 558 N N . THR A 1 74 ? -7.357 -0.285 2.390 1.00 95.56 74 THR A N 1
ATOM 559 C CA . THR A 1 74 ? -8.450 -0.810 1.552 1.00 95.56 74 THR A CA 1
ATOM 560 C C . THR A 1 74 ? -9.369 -1.800 2.277 1.00 95.56 74 THR A C 1
ATOM 562 O O . THR A 1 74 ? -10.588 -1.742 2.106 1.00 95.56 74 THR A O 1
ATOM 565 N N . LEU A 1 75 ? -8.812 -2.669 3.129 1.00 94.44 75 LEU A N 1
ATOM 566 C CA . LEU A 1 75 ? -9.596 -3.616 3.932 1.00 94.44 75 LEU A CA 1
ATOM 567 C C . LEU A 1 75 ? -10.287 -2.930 5.115 1.00 94.44 75 LEU A C 1
ATOM 569 O O . LEU A 1 75 ? -11.456 -3.205 5.379 1.00 94.44 75 LEU A O 1
ATOM 573 N N . LYS A 1 76 ? -9.589 -2.016 5.803 1.00 89.19 76 LYS A N 1
ATOM 574 C CA . LYS A 1 76 ? -10.138 -1.236 6.926 1.00 89.19 76 LYS A CA 1
ATOM 575 C C . LYS A 1 76 ? -11.380 -0.445 6.511 1.00 89.19 76 LYS A C 1
ATOM 577 O O . LYS A 1 76 ? -12.336 -0.356 7.271 1.00 89.19 76 LYS A O 1
ATOM 582 N N . GLU A 1 77 ? -11.365 0.092 5.297 1.00 90.38 77 GLU A N 1
ATOM 583 C CA . GLU A 1 77 ? -12.452 0.896 4.737 1.00 90.38 77 GLU A CA 1
ATOM 584 C C . GLU A 1 77 ? -13.525 0.067 4.018 1.00 90.38 77 GLU A C 1
ATOM 586 O O . GLU A 1 77 ? -14.506 0.622 3.532 1.00 90.38 77 GLU A O 1
ATOM 591 N N . GLY A 1 78 ? -13.352 -1.255 3.927 1.00 93.38 78 GLY A N 1
ATOM 592 C CA . GLY A 1 78 ? -14.307 -2.143 3.260 1.00 93.38 78 GLY A CA 1
ATOM 593 C C . GLY A 1 78 ? -14.403 -1.939 1.744 1.00 93.38 78 GLY A C 1
ATOM 594 O O . GLY A 1 78 ? -15.395 -2.337 1.138 1.00 93.38 78 GLY A O 1
ATOM 595 N N . VAL A 1 79 ? -13.389 -1.330 1.120 1.00 95.31 79 VAL A N 1
ATOM 596 C CA . VAL A 1 79 ? -13.372 -1.032 -0.325 1.00 95.31 79 VAL A CA 1
ATOM 597 C C . VAL A 1 79 ? -12.632 -2.086 -1.152 1.00 95.31 79 VAL A C 1
ATOM 599 O O . VAL A 1 79 ? -12.595 -1.975 -2.376 1.00 95.31 79 VAL A O 1
ATOM 602 N N . ALA A 1 80 ? -12.064 -3.112 -0.514 1.00 96.81 80 ALA A N 1
ATOM 603 C CA . ALA A 1 80 ? -11.471 -4.286 -1.153 1.00 96.81 80 ALA A CA 1
ATOM 604 C C . ALA A 1 80 ? -11.636 -5.537 -0.273 1.00 96.81 80 ALA A C 1
ATOM 606 O O . ALA A 1 80 ? -12.007 -5.450 0.898 1.00 96.81 80 ALA A O 1
ATOM 607 N N . THR A 1 81 ? -11.326 -6.709 -0.831 1.00 97.75 81 THR A N 1
ATOM 608 C CA . THR A 1 81 ? -11.312 -7.991 -0.103 1.00 97.75 81 THR A CA 1
ATOM 609 C C . THR A 1 81 ? -9.954 -8.679 -0.239 1.00 97.75 81 THR A C 1
ATOM 611 O O . THR A 1 81 ? -9.267 -8.485 -1.240 1.00 97.75 81 THR A O 1
ATOM 614 N N . ILE A 1 82 ? -9.574 -9.520 0.731 1.00 96.62 82 ILE A N 1
ATOM 615 C CA . ILE A 1 82 ? -8.305 -10.276 0.689 1.00 96.62 82 ILE A CA 1
ATOM 616 C C . ILE A 1 82 ? -8.164 -11.085 -0.617 1.00 96.62 82 ILE A C 1
ATOM 618 O O . ILE A 1 82 ? -7.135 -10.930 -1.274 1.00 96.62 82 ILE A O 1
ATOM 622 N N . PRO A 1 83 ? -9.177 -11.857 -1.078 1.00 98.19 83 PRO A N 1
ATOM 623 C CA . PRO A 1 83 ? -9.060 -12.602 -2.334 1.00 98.19 83 PRO A CA 1
ATOM 624 C C . PRO A 1 83 ? -8.875 -11.704 -3.564 1.00 98.19 83 PRO A C 1
ATOM 626 O O . PRO A 1 83 ? -8.217 -12.097 -4.526 1.00 98.19 83 PRO A O 1
ATOM 629 N N . GLU A 1 84 ? -9.444 -10.491 -3.557 1.00 98.12 84 GLU A N 1
ATOM 630 C CA . GLU A 1 84 ? -9.217 -9.521 -4.631 1.00 98.12 84 GLU A CA 1
ATOM 631 C C . GLU A 1 84 ? -7.762 -9.038 -4.640 1.00 98.12 84 GLU A C 1
ATOM 633 O O . GLU A 1 84 ? -7.133 -9.016 -5.701 1.00 98.12 84 GLU A O 1
ATOM 638 N N . LEU A 1 85 ? -7.229 -8.675 -3.470 1.00 98.06 85 LEU A N 1
ATOM 639 C CA . LEU A 1 85 ? -5.847 -8.218 -3.336 1.00 98.06 85 LEU A CA 1
ATOM 640 C C . LEU A 1 85 ? -4.861 -9.310 -3.754 1.00 98.06 85 LEU A C 1
ATOM 642 O O . LEU A 1 85 ? -3.950 -9.042 -4.533 1.00 98.06 85 LEU A O 1
ATOM 646 N N . GLU A 1 86 ? -5.091 -10.546 -3.315 1.00 97.81 86 GLU A N 1
ATOM 647 C CA . GLU A 1 86 ? -4.245 -11.691 -3.647 1.00 97.81 86 GLU A CA 1
ATOM 648 C C . GLU A 1 86 ? -4.242 -11.977 -5.152 1.00 97.81 86 GLU A C 1
ATOM 650 O O . GLU A 1 86 ? -3.181 -12.126 -5.758 1.00 97.81 86 GLU A O 1
ATOM 655 N N . LYS A 1 87 ? -5.419 -11.963 -5.791 1.00 98.06 87 LYS A N 1
ATOM 656 C CA . LYS A 1 87 ? -5.545 -12.185 -7.237 1.00 98.06 87 LYS A CA 1
ATOM 657 C C . LYS A 1 87 ? -4.843 -11.107 -8.068 1.00 98.06 87 LYS A C 1
ATOM 659 O O . LYS A 1 87 ? -4.341 -11.406 -9.149 1.00 98.06 87 LYS A O 1
ATOM 664 N N . ARG A 1 88 ? -4.871 -9.851 -7.617 1.00 97.81 88 ARG A N 1
ATOM 665 C CA . ARG A 1 88 ? -4.374 -8.704 -8.395 1.00 97.81 88 ARG A CA 1
ATOM 666 C C . ARG A 1 88 ? -2.913 -8.368 -8.134 1.00 97.81 88 ARG A C 1
ATOM 668 O O . ARG A 1 88 ? -2.226 -7.947 -9.059 1.00 97.81 88 ARG A O 1
ATOM 675 N N . PHE A 1 89 ? -2.471 -8.509 -6.891 1.00 98.12 89 PHE A N 1
ATOM 676 C CA . PHE A 1 89 ? -1.180 -8.005 -6.420 1.00 98.12 89 PHE A CA 1
ATOM 677 C C . PHE A 1 89 ? -0.320 -9.085 -5.755 1.00 98.12 89 PHE A C 1
ATOM 679 O O . PHE A 1 89 ? 0.829 -8.819 -5.414 1.00 98.12 89 PHE A O 1
ATOM 686 N N . GLY A 1 90 ? -0.842 -10.306 -5.626 1.00 97.81 90 GLY A N 1
ATOM 687 C CA . GLY A 1 90 ? -0.128 -11.449 -5.077 1.00 97.81 90 GLY A CA 1
ATOM 688 C C . GLY A 1 90 ? -0.361 -11.663 -3.582 1.00 97.81 90 GLY A C 1
ATOM 689 O O . GLY A 1 90 ? -0.859 -10.797 -2.859 1.00 97.81 90 GLY A O 1
ATOM 690 N N . HIS A 1 91 ? 0.021 -12.858 -3.137 1.00 96.62 91 HIS A N 1
ATOM 691 C CA . HIS A 1 91 ? -0.159 -13.337 -1.768 1.00 96.62 91 HIS A CA 1
ATOM 692 C C . HIS A 1 91 ? 0.529 -12.442 -0.727 1.00 96.62 91 HIS A C 1
ATOM 694 O O . HIS A 1 91 ? -0.089 -12.059 0.262 1.00 96.62 91 HIS A O 1
ATOM 700 N N . ASP A 1 92 ? 1.774 -12.036 -0.985 1.00 96.31 92 ASP A N 1
ATOM 701 C CA . ASP A 1 92 ? 2.559 -11.190 -0.079 1.00 96.31 92 ASP A CA 1
ATOM 702 C C . ASP A 1 92 ? 1.870 -9.856 0.215 1.00 96.31 92 ASP A C 1
ATOM 704 O O . ASP A 1 92 ? 1.710 -9.479 1.373 1.00 96.31 92 ASP A O 1
ATOM 708 N N . VAL A 1 93 ? 1.390 -9.163 -0.821 1.00 98.06 93 VAL A N 1
ATOM 709 C CA . VAL A 1 93 ? 0.673 -7.892 -0.659 1.00 98.06 93 VAL A CA 1
ATOM 710 C C . VAL A 1 93 ? -0.591 -8.090 0.175 1.00 98.06 93 VAL A C 1
ATOM 712 O O . VAL A 1 93 ? -0.837 -7.326 1.109 1.00 98.06 93 VAL A O 1
ATOM 715 N N . ALA A 1 94 ? -1.381 -9.122 -0.134 1.00 97.06 94 ALA A N 1
ATOM 716 C CA . ALA A 1 94 ? -2.611 -9.417 0.592 1.00 97.06 94 ALA A CA 1
ATOM 717 C C . ALA A 1 94 ? -2.341 -9.715 2.076 1.00 97.06 94 ALA A C 1
ATOM 719 O O . ALA A 1 94 ? -3.027 -9.171 2.942 1.00 97.06 94 ALA A O 1
ATOM 720 N N . ASN A 1 95 ? -1.303 -10.501 2.370 1.00 94.50 95 ASN A N 1
ATOM 721 C CA . ASN A 1 95 ? -0.880 -10.810 3.733 1.00 94.50 95 ASN A CA 1
ATOM 722 C C . ASN A 1 95 ? -0.422 -9.568 4.497 1.00 94.50 95 ASN A C 1
ATOM 724 O O . ASN A 1 95 ? -0.795 -9.397 5.659 1.00 94.50 95 ASN A O 1
ATOM 728 N N . ILE A 1 96 ? 0.365 -8.692 3.863 1.00 95.56 96 ILE A N 1
ATOM 729 C CA . ILE A 1 96 ? 0.850 -7.476 4.520 1.00 95.56 96 ILE A CA 1
ATOM 730 C C . ILE A 1 96 ? -0.332 -6.560 4.865 1.00 95.56 96 ILE A C 1
ATOM 732 O O . ILE A 1 96 ? -0.432 -6.096 6.000 1.00 95.56 96 ILE A O 1
ATOM 736 N N . VAL A 1 97 ? -1.254 -6.341 3.921 1.00 95.62 97 VAL A N 1
ATOM 737 C CA . VAL A 1 97 ? -2.436 -5.480 4.114 1.00 95.62 97 VAL A CA 1
ATOM 738 C C . VAL A 1 97 ? -3.409 -6.054 5.155 1.00 95.62 97 VAL A C 1
ATOM 740 O O . VAL A 1 97 ? -3.951 -5.319 5.984 1.00 95.62 97 VAL A O 1
ATOM 743 N N . ASP A 1 98 ? -3.631 -7.368 5.158 1.00 92.44 98 ASP A N 1
ATOM 744 C CA . ASP A 1 98 ? -4.442 -8.034 6.184 1.00 92.44 98 ASP A CA 1
ATOM 745 C C . ASP A 1 98 ? -3.788 -7.929 7.571 1.00 92.44 98 ASP A C 1
ATOM 747 O O . ASP A 1 98 ? -4.437 -7.564 8.558 1.00 92.44 98 ASP A O 1
ATOM 751 N N . GLY A 1 99 ? -2.475 -8.160 7.640 1.00 89.81 99 GLY A N 1
ATOM 752 C CA . GLY A 1 99 ? -1.683 -8.012 8.856 1.00 89.81 99 GLY A CA 1
ATOM 753 C C . GLY A 1 99 ? -1.777 -6.604 9.447 1.00 89.81 99 GLY A C 1
ATOM 754 O O . GLY A 1 99 ? -2.080 -6.453 10.634 1.00 89.81 99 GLY A O 1
ATOM 755 N N . THR A 1 100 ? -1.584 -5.563 8.633 1.00 89.19 100 THR A N 1
ATOM 756 C CA . THR A 1 100 ? -1.655 -4.165 9.092 1.00 89.19 100 THR A CA 1
ATOM 757 C C . THR A 1 100 ? -3.062 -3.799 9.560 1.00 89.19 100 THR A C 1
ATOM 759 O O . THR A 1 100 ? -3.219 -3.207 10.632 1.00 89.19 100 THR A O 1
ATOM 762 N N . THR A 1 101 ? -4.093 -4.238 8.834 1.00 87.81 101 THR A N 1
ATOM 763 C CA . THR A 1 101 ? -5.499 -4.023 9.205 1.00 87.81 101 THR A CA 1
ATOM 764 C C . THR A 1 101 ? -5.820 -4.654 10.564 1.00 87.81 101 THR A C 1
ATOM 766 O O . THR A 1 101 ? -6.399 -4.003 11.440 1.00 87.81 101 THR A O 1
ATOM 769 N N . LYS A 1 102 ? -5.376 -5.892 10.811 1.00 83.19 102 LYS A N 1
ATOM 770 C CA . LYS A 1 102 ? -5.590 -6.593 12.089 1.00 83.19 102 LYS A CA 1
ATOM 771 C C . LYS A 1 102 ? -4.913 -5.910 13.281 1.00 83.19 102 LYS A C 1
ATOM 773 O O . LYS A 1 102 ? -5.467 -5.950 14.382 1.00 83.19 102 LYS A O 1
ATOM 778 N N . ILE A 1 103 ? -3.766 -5.251 13.084 1.00 75.06 103 ILE A N 1
ATOM 779 C CA . ILE A 1 103 ? -3.110 -4.460 14.143 1.00 75.06 103 ILE A CA 1
ATOM 780 C C . ILE A 1 103 ? -3.946 -3.221 14.510 1.00 75.06 103 ILE A C 1
ATOM 782 O O . ILE A 1 103 ? -3.956 -2.817 15.671 1.00 75.06 103 ILE A O 1
ATOM 786 N N . THR A 1 104 ? -4.664 -2.614 13.559 1.00 64.19 104 THR A N 1
ATOM 787 C CA . THR A 1 104 ? -5.465 -1.402 13.826 1.00 64.19 104 THR A CA 1
ATOM 788 C C . THR A 1 104 ? -6.760 -1.667 14.598 1.00 64.19 104 THR A C 1
ATOM 790 O O . THR A 1 104 ? -7.145 -0.849 15.428 1.00 64.19 104 THR A O 1
ATOM 793 N N . ASN A 1 105 ? -7.398 -2.824 14.400 1.00 58.94 105 ASN A N 1
ATOM 794 C CA . ASN A 1 105 ? -8.701 -3.163 14.997 1.00 58.94 105 ASN A CA 1
ATOM 795 C C . ASN A 1 105 ? -8.645 -3.620 16.469 1.00 58.94 105 ASN A C 1
ATOM 797 O O . ASN A 1 105 ? -9.597 -4.212 16.987 1.00 58.94 105 ASN A O 1
ATOM 801 N N . VAL A 1 106 ? -7.545 -3.372 17.181 1.00 56.62 106 VAL A N 1
ATOM 802 C CA . VAL A 1 106 ? -7.446 -3.718 18.602 1.00 56.62 106 VAL A CA 1
ATOM 803 C C . VAL A 1 106 ? -8.116 -2.632 19.437 1.00 56.62 106 VAL A C 1
ATOM 805 O O . VAL A 1 106 ? -7.557 -1.563 19.652 1.00 56.62 106 VAL A O 1
ATOM 808 N N . GLN A 1 107 ? -9.334 -2.902 19.905 1.00 46.06 107 GLN A N 1
ATOM 809 C CA . GLN A 1 107 ? -10.080 -1.968 20.747 1.00 46.06 107 GLN A CA 1
ATOM 810 C C . GLN A 1 107 ? -9.372 -1.727 22.092 1.00 46.06 107 GLN A C 1
ATOM 812 O O . GLN A 1 107 ? -9.054 -2.659 22.838 1.00 46.06 107 GLN A O 1
ATOM 817 N N . TYR A 1 108 ? -9.134 -0.450 22.394 1.00 52.09 108 TYR A N 1
ATOM 818 C CA . TYR A 1 108 ? -8.441 0.034 23.584 1.00 52.09 108 TYR A CA 1
ATOM 819 C C . TYR A 1 108 ? -9.414 0.197 24.753 1.00 52.09 108 TYR A C 1
ATOM 821 O O . TYR A 1 108 ? -9.815 1.306 25.094 1.00 52.09 108 TYR A O 1
ATOM 829 N N . ASN A 1 109 ? -9.775 -0.905 25.405 1.00 46.28 109 ASN A N 1
ATOM 830 C CA . ASN A 1 109 ? -10.421 -0.808 26.712 1.00 46.28 109 ASN A CA 1
ATOM 831 C C . ASN A 1 109 ? -9.327 -0.670 27.778 1.00 46.28 109 ASN A C 1
ATOM 833 O O . ASN A 1 109 ? -8.460 -1.537 27.908 1.00 46.28 109 ASN A O 1
ATOM 837 N N . SER A 1 110 ? -9.330 0.456 28.498 1.00 56.88 110 SER A N 1
ATOM 838 C CA . SER A 1 110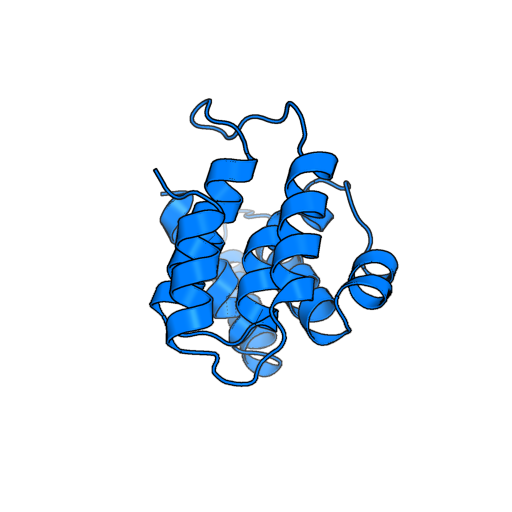 ? -8.292 0.818 29.464 1.00 56.88 110 SER A CA 1
ATOM 839 C C . SER A 1 110 ? -8.097 -0.274 30.523 1.00 56.88 110 SER A C 1
ATOM 841 O O . SER A 1 110 ? -8.988 -0.593 31.305 1.00 56.88 110 SER A O 1
ATOM 843 N N . LYS A 1 111 ? -6.909 -0.885 30.498 1.00 55.50 111 LYS A N 1
ATOM 844 C CA . LYS A 1 111 ? -6.278 -1.733 31.522 1.00 55.50 111 LYS A CA 1
ATOM 845 C C . LYS A 1 111 ? -4.896 -2.095 30.975 1.00 55.50 111 LYS A C 1
ATOM 847 O O . LYS A 1 111 ? -4.776 -2.349 29.780 1.00 55.50 111 LYS A O 1
ATOM 852 N N . LEU A 1 112 ? -3.868 -2.156 31.822 1.00 58.47 112 LEU A N 1
ATOM 853 C CA . LEU A 1 112 ? -2.500 -2.596 31.472 1.00 58.47 112 LEU A CA 1
ATOM 854 C C . LEU A 1 112 ? -2.455 -3.851 30.567 1.00 58.47 112 LEU A C 1
ATOM 856 O O . LEU A 1 112 ? -1.568 -3.989 29.730 1.00 58.47 112 LEU A O 1
ATOM 860 N N . ALA A 1 113 ? -3.458 -4.727 30.673 1.00 57.88 113 ALA A N 1
ATOM 861 C CA . ALA A 1 113 ? -3.650 -5.885 29.803 1.00 57.88 113 ALA A CA 1
ATOM 862 C C . ALA A 1 113 ? -3.834 -5.542 28.306 1.00 57.88 113 ALA A C 1
ATOM 864 O O . ALA A 1 113 ? -3.313 -6.261 27.463 1.00 57.88 113 ALA A O 1
ATOM 865 N N . SER A 1 114 ? -4.515 -4.442 27.951 1.00 58.41 114 SER A N 1
ATOM 866 C CA . SER A 1 114 ? -4.682 -4.000 26.552 1.00 58.41 114 SER A CA 1
ATOM 867 C C . SER A 1 114 ? -3.350 -3.556 25.938 1.00 58.41 114 SER A C 1
ATOM 869 O O . SER A 1 114 ? -3.064 -3.859 24.783 1.00 58.41 114 SER A O 1
ATOM 871 N N . GLN A 1 115 ? -2.484 -2.907 26.723 1.00 58.88 115 GLN A N 1
ATOM 872 C CA . GLN A 1 115 ? -1.139 -2.542 26.270 1.00 58.88 115 GLN A CA 1
ATOM 873 C C . GLN A 1 115 ? -0.256 -3.780 26.054 1.00 58.88 115 GLN A C 1
ATOM 875 O O . GLN A 1 115 ? 0.392 -3.878 25.014 1.00 58.88 115 GLN A O 1
ATOM 880 N N . ALA A 1 116 ? -0.286 -4.754 26.971 1.00 66.88 116 ALA A N 1
ATOM 881 C CA . ALA A 1 116 ? 0.428 -6.024 26.808 1.00 66.88 116 ALA A CA 1
ATOM 882 C C . ALA A 1 116 ? -0.081 -6.831 25.598 1.00 66.88 116 ALA A C 1
ATOM 884 O O . ALA A 1 116 ? 0.709 -7.413 24.860 1.00 66.88 116 ALA A O 1
ATOM 885 N N . GLU A 1 117 ? -1.391 -6.816 25.349 1.00 61.94 117 GLU A N 1
ATOM 886 C CA . GLU A 1 117 ? -2.018 -7.482 24.207 1.00 61.94 117 GLU A CA 1
ATOM 887 C C . GLU A 1 117 ? -1.671 -6.809 22.872 1.00 61.94 117 GLU A C 1
ATOM 889 O O . GLU A 1 117 ? -1.439 -7.493 21.878 1.00 61.94 117 GLU A O 1
ATOM 894 N N . ASN A 1 118 ? -1.567 -5.478 22.845 1.00 59.41 118 ASN A N 1
ATOM 895 C CA . ASN A 1 118 ? -1.068 -4.742 21.683 1.00 59.41 118 ASN A CA 1
ATOM 896 C C . ASN A 1 118 ? 0.388 -5.087 21.388 1.00 59.41 118 ASN A C 1
ATOM 898 O O . ASN A 1 118 ? 0.725 -5.353 20.240 1.00 59.41 118 ASN A O 1
ATOM 902 N N . ILE A 1 119 ? 1.229 -5.141 22.422 1.00 65.38 119 ILE A N 1
ATOM 903 C CA . ILE A 1 119 ? 2.622 -5.575 22.302 1.00 65.38 119 ILE A CA 1
ATOM 904 C C . ILE A 1 119 ? 2.678 -7.025 21.796 1.00 65.38 119 ILE A C 1
ATOM 906 O O . ILE A 1 119 ? 3.426 -7.318 20.872 1.00 65.38 119 ILE A O 1
ATOM 910 N N . ARG A 1 120 ? 1.828 -7.927 22.302 1.00 67.19 120 ARG A N 1
ATOM 911 C CA . ARG A 1 120 ? 1.735 -9.320 21.834 1.00 67.19 120 ARG A CA 1
ATOM 912 C C . ARG A 1 120 ? 1.278 -9.429 20.377 1.00 67.19 120 ARG A C 1
ATOM 914 O O . ARG A 1 120 ? 1.846 -10.218 19.634 1.00 67.19 120 ARG A O 1
ATOM 921 N N . LYS A 1 121 ? 0.277 -8.653 19.952 1.00 65.06 121 LYS A N 1
ATOM 922 C CA . LYS A 1 121 ? -0.196 -8.612 18.555 1.00 65.06 121 LYS A CA 1
ATOM 923 C C . LYS A 1 121 ? 0.846 -8.020 17.618 1.00 65.06 121 LYS A C 1
ATOM 925 O O . LYS A 1 121 ? 1.022 -8.536 16.521 1.00 65.06 121 LYS A O 1
ATOM 930 N N . LEU A 1 122 ? 1.564 -6.998 18.079 1.00 58.62 122 LEU A N 1
ATOM 931 C CA . LEU A 1 122 ? 2.733 -6.462 17.396 1.00 58.62 122 LEU A CA 1
ATOM 932 C C . LEU A 1 122 ? 3.786 -7.563 17.216 1.00 58.62 122 LEU A C 1
ATOM 934 O O . LEU A 1 122 ? 4.180 -7.832 16.091 1.00 58.62 122 LEU A O 1
ATOM 938 N N . PHE A 1 123 ? 4.155 -8.274 18.288 1.00 64.44 123 PHE A N 1
ATOM 939 C CA . PHE A 1 123 ? 5.110 -9.387 18.237 1.00 64.44 123 PHE A CA 1
ATOM 940 C C . PHE A 1 123 ? 4.639 -10.561 17.365 1.00 64.44 123 PHE A C 1
ATOM 942 O O . PHE A 1 123 ? 5.455 -11.166 16.679 1.00 64.44 123 PHE A O 1
ATOM 949 N N . LEU A 1 124 ? 3.342 -10.878 17.346 1.00 63.00 124 LEU A N 1
ATOM 950 C CA . LEU A 1 124 ? 2.778 -11.925 16.486 1.00 63.00 124 LEU A CA 1
ATOM 951 C C . LEU A 1 124 ? 2.787 -11.529 15.007 1.00 63.00 124 LEU A C 1
ATOM 953 O O . LEU A 1 124 ? 3.103 -12.363 14.166 1.00 63.00 124 LEU A O 1
ATOM 957 N N . ALA A 1 125 ? 2.488 -10.268 14.690 1.00 59.50 125 ALA A N 1
ATOM 958 C CA . ALA A 1 125 ? 2.603 -9.750 13.330 1.00 59.50 125 ALA A CA 1
ATOM 959 C C . ALA A 1 125 ? 4.072 -9.692 12.871 1.00 59.50 125 ALA A C 1
ATOM 961 O O . ALA A 1 125 ? 4.390 -10.113 11.763 1.00 59.50 125 ALA A O 1
ATOM 962 N N . MET A 1 126 ? 4.976 -9.260 13.759 1.00 54.91 126 MET A N 1
ATOM 963 C CA . MET A 1 126 ? 6.428 -9.275 13.540 1.00 54.91 126 MET A CA 1
ATOM 964 C C . MET A 1 126 ? 6.996 -10.688 13.360 1.00 54.91 126 MET A C 1
ATOM 966 O O . MET A 1 126 ? 7.986 -10.853 12.656 1.00 54.91 126 MET A O 1
ATOM 970 N N . GLY A 1 127 ? 6.402 -11.691 14.013 1.00 59.47 127 GLY A N 1
ATOM 971 C CA . GLY A 1 127 ? 6.881 -13.073 13.998 1.00 59.47 127 GLY A CA 1
ATOM 972 C C . GLY A 1 127 ? 6.649 -13.814 12.680 1.00 59.47 127 GLY A C 1
ATOM 973 O O . GLY A 1 127 ? 7.268 -14.854 12.476 1.00 59.47 127 GLY A O 1
ATOM 974 N N . ALA A 1 128 ? 5.786 -13.295 11.798 1.00 68.38 128 ALA A N 1
ATOM 975 C CA . ALA A 1 128 ? 5.478 -13.909 10.504 1.00 68.38 128 ALA A CA 1
ATOM 976 C C . ALA A 1 128 ? 6.013 -13.097 9.312 1.00 68.38 128 ALA A C 1
ATOM 978 O O . ALA A 1 128 ? 6.530 -13.690 8.370 1.00 68.38 128 ALA A O 1
ATOM 979 N N . ASP A 1 129 ? 5.923 -11.761 9.355 1.00 87.81 129 ASP A N 1
ATOM 980 C CA . ASP A 1 129 ? 6.463 -10.889 8.308 1.00 87.81 129 ASP A CA 1
ATOM 981 C C . ASP A 1 129 ? 6.759 -9.478 8.849 1.00 87.81 129 ASP A C 1
ATOM 983 O O . ASP A 1 129 ? 5.855 -8.700 9.167 1.00 87.81 129 ASP A O 1
ATOM 987 N N . ILE A 1 130 ? 8.044 -9.114 8.928 1.00 89.44 130 ILE A N 1
ATOM 988 C CA . ILE A 1 130 ? 8.488 -7.800 9.421 1.00 89.44 130 ILE A CA 1
ATOM 989 C C . ILE A 1 130 ? 7.935 -6.636 8.583 1.00 89.44 130 ILE A C 1
ATOM 991 O O . ILE A 1 130 ? 7.772 -5.530 9.106 1.00 89.44 130 ILE A O 1
ATOM 995 N N . ARG A 1 131 ? 7.587 -6.873 7.309 1.00 94.94 131 ARG A N 1
ATOM 996 C CA . ARG A 1 131 ? 7.023 -5.858 6.406 1.00 94.94 131 ARG A CA 1
ATOM 997 C C . ARG A 1 131 ? 5.700 -5.308 6.940 1.00 94.94 131 ARG A C 1
ATOM 999 O O . ARG A 1 131 ? 5.459 -4.108 6.833 1.00 94.94 131 ARG A O 1
ATOM 1006 N N . VAL A 1 132 ? 4.900 -6.133 7.625 1.00 92.31 132 VAL A N 1
ATOM 1007 C CA . VAL A 1 132 ? 3.654 -5.710 8.296 1.00 92.31 132 VAL A CA 1
ATOM 1008 C C . VAL A 1 132 ? 3.922 -4.614 9.328 1.00 92.31 132 VAL A C 1
ATOM 1010 O O . VAL A 1 132 ? 3.214 -3.606 9.374 1.00 92.31 132 VAL A O 1
ATOM 1013 N N . LEU A 1 133 ? 4.960 -4.785 10.153 1.00 88.75 133 LEU A N 1
ATOM 1014 C CA . LEU A 1 133 ? 5.331 -3.788 11.155 1.00 88.75 133 LEU A CA 1
ATOM 1015 C C . LEU A 1 133 ? 5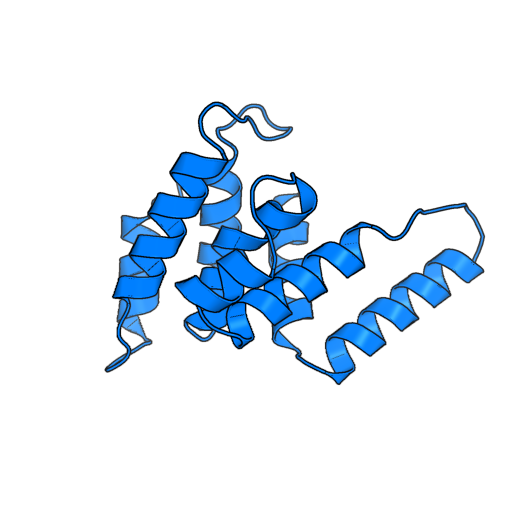.776 -2.486 10.486 1.00 88.75 133 LEU A C 1
ATOM 1017 O O . LEU A 1 133 ? 5.366 -1.410 10.916 1.00 88.75 133 LEU A O 1
ATOM 1021 N N . LEU A 1 134 ? 6.611 -2.583 9.453 1.00 93.62 134 LEU A N 1
ATOM 1022 C CA . LEU A 1 134 ? 7.178 -1.415 8.781 1.00 93.62 134 LEU A CA 1
ATOM 1023 C C . LEU A 1 134 ? 6.094 -0.572 8.108 1.00 93.62 134 LEU A C 1
ATOM 1025 O O . LEU A 1 134 ? 6.079 0.643 8.301 1.00 93.62 134 LEU A O 1
ATOM 1029 N N . VAL A 1 135 ? 5.135 -1.204 7.420 1.00 94.94 135 VAL A N 1
ATOM 1030 C CA . VAL A 1 135 ? 3.967 -0.495 6.871 1.00 94.94 135 VAL A CA 1
ATOM 1031 C C . VAL A 1 135 ? 3.184 0.193 7.988 1.00 94.94 135 VAL A C 1
ATOM 1033 O O . VAL A 1 135 ? 2.824 1.359 7.852 1.00 94.94 135 VAL A O 1
ATOM 1036 N N . ARG A 1 136 ? 2.968 -0.476 9.129 1.00 90.12 136 ARG A N 1
ATOM 1037 C CA . ARG A 1 136 ? 2.224 0.124 10.245 1.00 90.12 136 ARG A CA 1
ATOM 1038 C C . ARG A 1 136 ? 2.957 1.296 10.901 1.00 90.12 136 ARG A C 1
ATOM 1040 O O . ARG A 1 136 ? 2.307 2.242 11.340 1.00 90.12 136 ARG A O 1
ATOM 1047 N N . LEU A 1 137 ? 4.281 1.231 11.013 1.00 90.38 137 LEU A N 1
ATOM 1048 C CA . LEU A 1 137 ? 5.085 2.331 11.545 1.00 90.38 137 LEU A CA 1
ATOM 1049 C C . LEU A 1 137 ? 5.077 3.533 10.596 1.00 90.38 137 LEU A C 1
ATOM 1051 O O . LEU A 1 137 ? 4.935 4.654 11.073 1.00 90.38 137 LEU A O 1
ATOM 1055 N N . ALA A 1 138 ? 5.171 3.305 9.282 1.00 93.88 138 ALA A N 1
ATOM 1056 C CA . ALA A 1 138 ? 5.081 4.362 8.274 1.00 93.88 138 ALA A CA 1
ATOM 1057 C C . ALA A 1 138 ? 3.697 5.036 8.264 1.00 93.88 138 ALA A C 1
ATOM 1059 O O . ALA A 1 138 ? 3.619 6.260 8.278 1.00 93.88 138 ALA A O 1
ATOM 1060 N N . ASP A 1 139 ? 2.622 4.247 8.322 1.00 91.88 139 ASP A N 1
ATOM 1061 C CA . ASP A 1 139 ? 1.237 4.724 8.456 1.00 91.88 139 ASP A CA 1
ATOM 1062 C C . ASP A 1 139 ? 1.062 5.599 9.706 1.00 91.88 139 ASP A C 1
ATOM 1064 O O . ASP A 1 139 ? 0.643 6.750 9.635 1.00 91.88 139 ASP A O 1
ATOM 1068 N N . ARG A 1 140 ? 1.528 5.108 10.859 1.00 87.50 140 ARG A N 1
ATOM 1069 C CA . ARG A 1 140 ? 1.442 5.848 12.122 1.00 87.50 140 ARG A CA 1
ATOM 1070 C C . ARG A 1 140 ? 2.289 7.122 12.146 1.00 87.50 140 ARG A C 1
ATOM 1072 O O . ARG A 1 140 ? 1.947 8.038 12.880 1.00 87.50 140 ARG A O 1
ATOM 1079 N N . LEU A 1 141 ? 3.389 7.167 11.395 1.00 87.56 141 LEU A N 1
ATOM 1080 C CA . LEU A 1 141 ? 4.217 8.366 11.261 1.00 87.56 141 LEU A CA 1
ATOM 1081 C C . LEU A 1 141 ? 3.495 9.474 10.480 1.00 87.56 141 LEU A C 1
ATOM 1083 O 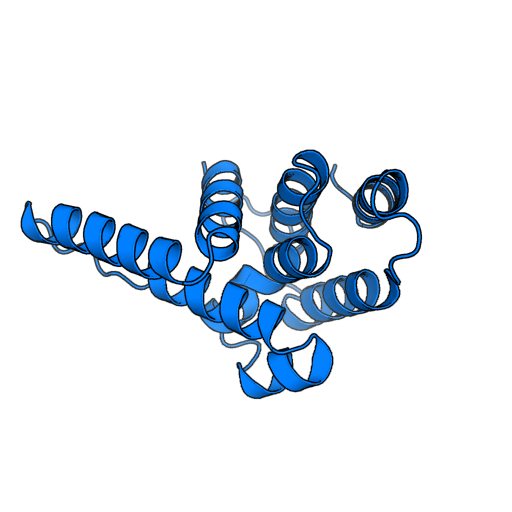O . LEU A 1 141 ? 3.775 10.636 10.737 1.00 87.56 141 LEU A O 1
ATOM 1087 N N . GLN A 1 142 ? 2.612 9.128 9.536 1.00 84.44 142 GLN A N 1
ATOM 1088 C CA . GLN A 1 142 ? 1.798 10.099 8.784 1.00 84.44 142 GLN A CA 1
ATOM 1089 C C . GLN A 1 142 ? 0.493 10.473 9.496 1.00 84.44 142 GLN A C 1
ATOM 1091 O O . GLN A 1 142 ? 0.000 11.582 9.328 1.00 84.44 142 GLN A O 1
ATOM 1096 N N . ASP A 1 143 ? -0.040 9.580 10.333 1.00 73.94 143 ASP A N 1
ATOM 1097 C CA . ASP A 1 143 ? -1.197 9.873 11.190 1.00 73.94 143 ASP A CA 1
ATOM 1098 C C . ASP A 1 143 ? -0.890 10.887 12.325 1.00 73.94 143 ASP A C 1
ATOM 1100 O O . ASP A 1 143 ? -1.827 11.375 12.964 1.00 73.94 143 ASP A O 1
ATOM 1104 N N . MET A 1 144 ? 0.391 11.144 12.639 1.00 55.56 144 MET A N 1
ATOM 1105 C CA . MET A 1 144 ? 0.863 12.012 13.738 1.00 55.56 144 MET A CA 1
ATOM 1106 C C . MET A 1 144 ? 1.116 13.454 13.301 1.00 55.56 144 MET A C 1
ATOM 1108 O O . MET A 1 144 ? 0.728 14.351 14.085 1.00 55.56 144 MET A O 1
#

Foldseek 3Di:
DQDPVNLVVLLCVQVPPDDCPLVVVLLVLLCVLQPPPADPVGHRVQVLLSQLLSVCSVVVHDSLLSSLSNCLCCVVVVSDDLVRCCVRPNDSSSLLSVLLSVLVPQDDDDDVVSVVVSVVSLVVSCVPDVSSVSSNVSSVVSVD

Sequence (144 aa):
MHDFKGLYSLAASYLHGVDLAPLKAAYEFAADRHAGKLHACGEPYIQHLLEVASILAAMKMDRETIIAGLLHGTLKEGVATIPELEKRFGHDVANIVDGTTKITNVQYNSKLASQAENIRKLFLAMGADIRVLLVRLADRLQDM

=== Feature glossary ===
Legend for the data blocks above and below:

— What the protein is —

Sequence gives the chain of amino acids in standard one-letter code (A=alanine, C=cysteine, …, Y=tyrosine), read N→C. It is the only feature that is directly encoded by the gene; all structural features are derived from the folded form of this sequence.

The annotation block draws on four external resources. InterPro: which protein families and domains the sequence belongs to. GO: standardized terms for what the protein does, what process it participates in, and where in the cell it acts. CATH: which structural fold it has in the CATH hierarchy. Organism: the species of origin.

— Where its atoms are —

Atomic coordinates in PDBx/mmCIF format — the same representation the Protein Data Bank distributes. Each line of the _atom_site loop places one backbone atom in Cartesian space (units: ångströms, origin: arbitrary).

Six rendered views show the 3D structure from the faces of a cube — i.e. along ±x, ±y, ±z. Rendering representation is drawn randomly per protein from cartoon (secondary-structure ribbons), sticks (backbone bonds), or molecular surface; coloring is either N→C rainbow (blue at the N-terminus through red at the C-terminus) or one color per chain.

— Local backbone conformation —

DSSP 8-state secondary structure assigns each residue one of H (α-helix), G (3₁₀-helix), I (π-helix), E (extended β-strand), B (isolated β-bridge), T (hydrogen-bonded turn), S (bend), or '-' (coil). The assignment is computed from backbone hydrogen-bond geometry via the Kabsch–Sander algorithm.

P-SEA three-state annotation labels each residue as helix, strand, or coil based purely on the geometry of the Cα trace. It serves as a fallback when the full backbone (and thus DSSP) is unavailable.

φ (phi) and ψ (psi) are the two rotatable backbone dihedrals per residue: φ is the C(i-1)–N–Cα–C torsion, ψ is the N–Cα–C–N(i+1) torsion, both in degrees on (−180°, 180°]. α-helical residues cluster near (−60°, −45°); β-strand residues near (−120°, +130°). A Ramachandran plot is simply a scatter of (φ, ψ) for every residue.

— Global shape and packing —

Radius of gyration (Rg) is the root-mean-square distance of Cα atoms from their centroid — a single number for overall size and compactness. A globular domain of N residues has Rg ≈ 2.2·N^0.38 Å; an extended or disordered chain has a much larger Rg. The Cα contact count is the number of residue pairs whose Cα atoms are within 8 Å and are more than four positions apart in sequence — a standard proxy for tertiary packing density. The bounding box is the smallest axis-aligned box enclosing all Cα atoms.

Accessible surface area quantifies burial. A residue with SASA near zero is packed into the hydrophobic core; one with SASA >100 Å² sits on the surface. Computed here via the Shrake–Rupley numerical algorithm with a 1.4 Å probe.

The contact map is a binary N×N matrix image: pixel (i, j) is dark where Cα_i and Cα_j are within 8 Å and |i−j|>4. Because the |i−j|>4 filter removes local helical contacts, off-diagonal stripes parallel to the main diagonal indicate parallel β-sheets; stripes perpendicular to it indicate antiparallel β-sheets. The Ramachandran plot scatters every residue's (φ, ψ) pair against the sterically allowed regions. The PAE heatmap renders the predicted-aligned-error matrix.

— Structural neighborhood —

A 3Di character summarizes, for each residue, the relative orientation of the Cα frame of its nearest spatial neighbor. Because it encodes fold topology rather than chemistry, 3Di alignments detect remote structural similarity that sequence alignment misses.

Structural nearest neighbors (via Foldseek easy-search vs the PDB). Reported per hit: target PDB id, E-value, and alignment TM-score. A TM-score above ~0.5 is the conventional threshold for 'same fold'.

— Confidence and disorder —

For AlphaFold models, the B-factor field carries pLDDT — the model's own estimate of local accuracy on a 0–100 scale. Regions with pLDDT<50 should be treated as essentially unmodeled; they often correspond to intrinsically disordered segments.

B-factor (Debye–Waller factor) reflects atomic displacement in the crystal lattice. It is an experimental observable (units Å²), not a prediction; low values mean the atom is pinned down, high values mean it moves or is heterogeneous across the crystal.

Predicted Aligned Error (PAE) is an AlphaFold confidence matrix: entry (i, j) is the expected error in the position of residue j, in ångströms, when the prediction is superimposed on the true structure at residue i. Low PAE within a block of residues means that block is internally rigid and well-predicted; high PAE between two blocks means their relative placement is uncertain even if each block individually is confident.